Protein AF-A0A942NX44-F1 (afdb_monomer_lite)

Radius of gyration: 18.34 Å; chains: 1; bounding box: 39×22×52 Å

Foldseek 3Di:
DPPPDQPQPVCQQVVLVVLLVQLVVQCVVCVVVVPPVSNVVSVVSNVVSVVSNVVNVVSNVVSVVVVVVCVVVVD

pLDDT: mean 84.03, std 12.14, range [42.94, 94.94]

Secondary structure (DSSP, 8-state):
---------TTHHHHHHHHHHHHHHHHHHHHHTT-HHHHHHHHHHHHHHHHHHHHHHHHHHHHHHHHHHHHHTT-

Structure (mmCIF, N/CA/C/O backbone):
data_AF-A0A942NX44-F1
#
_entry.id   AF-A0A942NX44-F1
#
loop_
_atom_site.group_PDB
_atom_site.id
_atom_site.type_symbol
_atom_site.label_atom_id
_atom_site.label_alt_id
_atom_site.label_comp_id
_atom_site.label_asym_id
_atom_site.label_entity_id
_atom_site.label_seq_id
_atom_site.pdbx_PDB_ins_code
_atom_site.Cartn_x
_atom_site.Cartn_y
_atom_site.Cartn_z
_atom_site.occupancy
_atom_site.B_iso_or_equiv
_atom_site.auth_seq_id
_atom_site.auth_comp_id
_atom_site.auth_asym_id
_atom_site.auth_atom_id
_atom_site.pdbx_PDB_model_num
ATOM 1 N N . MET A 1 1 ? -29.431 0.767 23.826 1.00 42.94 1 MET A N 1
ATOM 2 C CA . MET A 1 1 ? -28.138 1.477 23.734 1.00 42.94 1 MET A CA 1
ATOM 3 C C . MET A 1 1 ? -27.852 1.635 22.254 1.00 42.94 1 MET A C 1
ATOM 5 O O . MET A 1 1 ? -28.130 0.691 21.528 1.00 42.94 1 MET A O 1
ATOM 9 N N . GLU A 1 2 ? -27.454 2.824 21.806 1.00 43.53 2 GLU A N 1
ATOM 10 C CA . GLU A 1 2 ? -27.219 3.131 20.387 1.00 43.53 2 GLU A CA 1
ATOM 11 C C . GLU A 1 2 ? -26.244 2.096 19.800 1.00 43.53 2 GLU A C 1
ATOM 13 O O . GLU A 1 2 ? -25.153 1.923 20.345 1.00 43.53 2 GLU A O 1
ATOM 18 N N . GLU A 1 3 ? -26.660 1.337 18.776 1.00 51.47 3 GLU A N 1
ATOM 19 C CA . GLU A 1 3 ? -25.795 0.359 18.105 1.00 51.47 3 GLU A CA 1
ATOM 20 C C . GLU A 1 3 ? -24.551 1.097 17.605 1.00 51.47 3 GLU A C 1
ATOM 22 O O . GLU A 1 3 ? -24.612 1.842 16.623 1.00 51.47 3 GLU A O 1
ATOM 27 N N . LYS A 1 4 ? -23.410 0.929 18.285 1.00 56.88 4 LYS A N 1
ATOM 28 C CA . LYS A 1 4 ? -22.141 1.473 17.805 1.00 56.88 4 LYS A CA 1
ATOM 29 C C . LYS A 1 4 ? -21.866 0.863 16.438 1.00 56.88 4 LYS A C 1
ATOM 31 O O . LYS A 1 4 ? -21.493 -0.302 16.313 1.00 56.88 4 LYS A O 1
ATOM 36 N N . LYS A 1 5 ? -22.064 1.665 15.396 1.00 57.19 5 LYS A N 1
ATOM 37 C CA . LYS A 1 5 ? -21.817 1.274 14.012 1.00 57.19 5 LYS A CA 1
ATOM 38 C C . LYS A 1 5 ? -20.358 0.833 13.894 1.00 57.19 5 LYS A C 1
ATOM 40 O O . LYS A 1 5 ? -19.454 1.642 14.100 1.00 57.19 5 LYS A O 1
ATOM 45 N N . LYS A 1 6 ? -20.124 -0.449 13.593 1.00 60.84 6 LYS A N 1
ATOM 46 C CA . LYS A 1 6 ? -18.768 -1.001 13.469 1.00 60.84 6 LYS A CA 1
ATOM 47 C C . LYS A 1 6 ? -17.974 -0.152 12.476 1.00 60.84 6 LYS A C 1
ATOM 49 O O . LYS A 1 6 ? -18.362 -0.053 11.310 1.00 60.84 6 LYS A O 1
ATOM 54 N N . LEU A 1 7 ? -16.847 0.422 12.904 1.00 63.56 7 LEU A N 1
ATOM 55 C CA . LEU A 1 7 ? -15.883 1.039 11.988 1.00 63.56 7 LEU A CA 1
ATOM 56 C C . LEU A 1 7 ? -15.118 -0.069 11.251 1.00 63.56 7 LEU A C 1
ATOM 58 O O . LEU A 1 7 ? -13.946 -0.332 1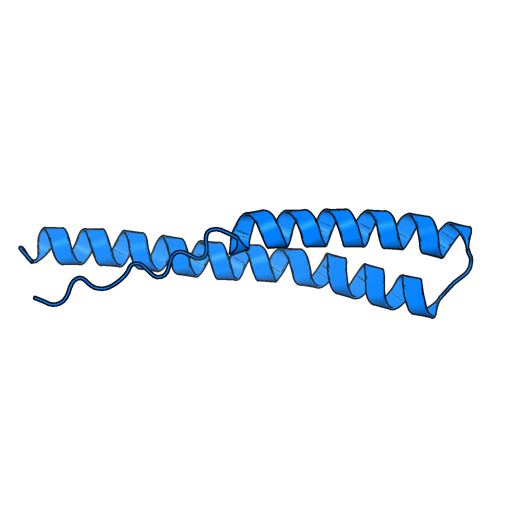1.508 1.00 63.56 7 LEU A O 1
ATOM 62 N N . ARG A 1 8 ? -15.803 -0.773 10.350 1.00 66.25 8 ARG A N 1
ATOM 63 C CA . ARG A 1 8 ? -15.153 -1.613 9.349 1.00 66.25 8 ARG A CA 1
ATOM 64 C C . ARG A 1 8 ? -15.080 -0.823 8.056 1.00 66.25 8 ARG A C 1
ATOM 66 O O . ARG A 1 8 ? -16.095 -0.353 7.551 1.00 66.25 8 ARG A O 1
ATOM 73 N N . CYS A 1 9 ? -13.874 -0.683 7.528 1.00 69.81 9 CYS A N 1
ATOM 74 C CA . CYS A 1 9 ? -13.650 -0.152 6.191 1.00 69.81 9 CYS A CA 1
ATOM 75 C C . CYS A 1 9 ? -13.589 -1.346 5.228 1.00 69.81 9 CYS A C 1
ATOM 77 O O . CYS A 1 9 ? -12.500 -1.902 5.060 1.00 69.81 9 CYS A O 1
ATOM 79 N N . PRO A 1 10 ? -14.708 -1.755 4.591 1.00 70.06 10 PRO A N 1
ATOM 80 C CA . PRO A 1 10 ? -14.735 -2.935 3.718 1.00 70.06 10 PRO A CA 1
ATOM 81 C C . PRO A 1 10 ? -13.758 -2.811 2.543 1.00 70.06 10 PRO A C 1
ATOM 83 O O . PRO A 1 10 ? -13.263 -3.811 2.039 1.00 70.06 10 PRO A O 1
ATOM 86 N N . LEU A 1 11 ? -13.439 -1.577 2.145 1.00 78.12 11 LEU A N 1
ATOM 87 C CA . LEU A 1 11 ? -12.514 -1.250 1.065 1.00 78.12 11 LEU A CA 1
ATOM 88 C C . LEU A 1 11 ? -11.083 -0.956 1.528 1.00 78.12 11 LEU A C 1
ATOM 90 O O . LEU A 1 11 ? -10.233 -0.742 0.677 1.00 78.12 11 LEU A O 1
ATOM 94 N N . GLY A 1 12 ? -10.768 -0.938 2.826 1.00 79.44 12 GLY A N 1
ATOM 95 C CA . GLY A 1 12 ? -9.429 -0.516 3.260 1.00 79.44 12 GLY A CA 1
ATOM 96 C C . GLY A 1 12 ? -8.334 -1.537 2.914 1.00 79.44 12 GLY A C 1
ATOM 97 O O . GLY A 1 12 ? -7.351 -1.191 2.263 1.00 79.44 12 GLY A O 1
ATOM 98 N N . VAL A 1 13 ? -8.530 -2.818 3.260 1.00 83.44 13 VAL A N 1
ATOM 99 C CA . VAL A 1 13 ? -7.582 -3.895 2.900 1.00 83.44 13 VAL A CA 1
ATOM 100 C C . VAL A 1 13 ? -7.620 -4.190 1.396 1.00 83.44 13 VAL A C 1
ATOM 102 O O . VAL A 1 13 ? -6.556 -4.160 0.776 1.00 83.44 13 VAL A O 1
ATOM 105 N N . PRO A 1 14 ? -8.797 -4.397 0.766 1.00 86.00 14 PRO A N 1
ATOM 106 C CA . PRO A 1 14 ? -8.856 -4.624 -0.677 1.00 86.00 14 PRO A CA 1
ATOM 107 C C . PRO A 1 14 ? -8.338 -3.426 -1.479 1.00 86.00 14 PRO A C 1
ATOM 109 O O . PRO A 1 14 ? -7.607 -3.607 -2.445 1.00 86.00 14 PRO A O 1
ATOM 112 N N . GLY A 1 15 ? -8.652 -2.200 -1.055 1.00 85.94 15 GLY A N 1
ATOM 113 C CA . GLY A 1 15 ? -8.205 -0.970 -1.708 1.00 85.94 15 GLY A CA 1
ATOM 114 C C . GLY A 1 15 ? -6.697 -0.770 -1.617 1.00 85.94 15 GLY A C 1
ATOM 115 O O . GLY A 1 15 ? -6.083 -0.378 -2.604 1.00 85.94 15 GLY A O 1
ATOM 116 N N . GLY A 1 16 ? -6.076 -1.116 -0.487 1.00 86.81 16 GLY A N 1
ATOM 117 C CA . GLY A 1 16 ? -4.619 -1.118 -0.375 1.00 86.81 16 GLY A CA 1
ATOM 118 C C . GLY A 1 16 ? -3.952 -2.147 -1.298 1.00 86.81 16 GLY A C 1
ATOM 119 O O . GLY A 1 16 ? -2.962 -1.831 -1.948 1.00 86.81 16 GLY A O 1
ATOM 120 N N . ILE A 1 17 ? -4.522 -3.347 -1.447 1.00 88.69 17 ILE A N 1
ATOM 121 C CA . ILE A 1 17 ? -4.011 -4.359 -2.394 1.00 88.69 17 ILE A CA 1
ATOM 122 C C . ILE A 1 17 ? -4.137 -3.865 -3.841 1.00 88.69 17 ILE A C 1
ATOM 124 O O . ILE A 1 17 ? -3.189 -3.973 -4.618 1.00 88.69 17 ILE A O 1
ATOM 128 N N . VAL A 1 18 ? 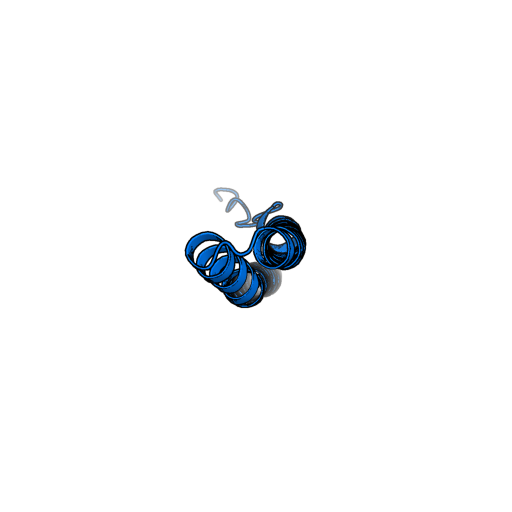-5.280 -3.274 -4.198 1.00 91.50 18 VAL A N 1
ATOM 129 C CA . VAL A 1 18 ? -5.489 -2.684 -5.527 1.00 91.50 18 VAL A CA 1
ATOM 130 C C . VAL A 1 18 ? -4.502 -1.544 -5.776 1.00 91.50 18 VAL A C 1
ATOM 132 O O . VAL A 1 18 ? -3.895 -1.499 -6.841 1.00 91.50 18 VAL A O 1
ATOM 135 N N . ALA A 1 19 ? -4.268 -0.669 -4.795 1.00 90.00 19 ALA A N 1
ATOM 136 C CA . ALA A 1 19 ? -3.284 0.405 -4.907 1.00 90.00 19 ALA A CA 1
ATOM 137 C C . ALA A 1 19 ? -1.861 -0.131 -5.140 1.00 90.00 19 ALA A C 1
ATOM 139 O O . ALA A 1 19 ? -1.134 0.418 -5.967 1.00 90.00 19 ALA A O 1
ATOM 140 N N . ALA A 1 20 ? -1.479 -1.233 -4.484 1.00 91.69 20 ALA A N 1
ATOM 141 C CA . ALA A 1 20 ? -0.193 -1.886 -4.727 1.00 91.69 20 ALA A CA 1
ATOM 142 C C . ALA A 1 20 ? -0.092 -2.432 -6.161 1.00 91.69 20 ALA A C 1
ATOM 144 O O . ALA A 1 20 ? 0.910 -2.201 -6.836 1.00 91.69 20 ALA A O 1
ATOM 145 N N . LEU A 1 21 ? -1.136 -3.108 -6.652 1.00 93.31 21 LEU A N 1
ATOM 146 C CA . LEU A 1 21 ? -1.177 -3.632 -8.022 1.00 93.31 21 LEU A CA 1
ATOM 147 C C . LEU A 1 21 ? -1.101 -2.508 -9.062 1.00 93.31 21 LEU A C 1
ATOM 149 O O . LEU A 1 21 ? -0.308 -2.590 -9.998 1.00 93.31 21 LEU A O 1
ATOM 153 N N . VAL A 1 22 ? -1.869 -1.434 -8.870 1.00 93.19 22 VAL A N 1
ATOM 154 C CA . VAL A 1 22 ? -1.839 -0.250 -9.740 1.00 93.19 22 VAL A CA 1
ATOM 155 C C . VAL A 1 22 ? -0.464 0.416 -9.707 1.00 93.19 22 VAL A C 1
ATOM 157 O O . VAL A 1 22 ? 0.055 0.780 -10.758 1.00 93.19 22 VAL A O 1
ATOM 160 N N . GLY A 1 23 ? 0.161 0.519 -8.531 1.00 92.19 23 GLY A N 1
ATOM 161 C CA . GLY A 1 23 ? 1.525 1.026 -8.385 1.00 92.19 23 GLY A CA 1
ATOM 162 C C . GLY A 1 23 ? 2.541 0.208 -9.186 1.00 92.19 23 GLY A C 1
ATOM 163 O O . GLY A 1 23 ? 3.329 0.784 -9.931 1.00 92.19 23 GLY A O 1
ATOM 164 N N . ILE A 1 24 ? 2.482 -1.127 -9.118 1.00 94.12 24 ILE A N 1
ATOM 165 C CA . ILE A 1 24 ? 3.365 -2.015 -9.897 1.00 94.12 24 ILE A CA 1
ATOM 166 C C . ILE A 1 24 ? 3.144 -1.834 -11.402 1.00 94.12 24 ILE A C 1
ATOM 168 O O . ILE A 1 24 ? 4.109 -1.664 -12.148 1.00 94.12 24 ILE A O 1
ATOM 172 N N . VAL A 1 25 ? 1.889 -1.835 -11.859 1.00 94.75 25 VAL A N 1
ATOM 173 C CA . VAL A 1 25 ? 1.568 -1.633 -13.283 1.00 94.75 25 VAL A CA 1
ATOM 174 C C . VAL A 1 25 ? 2.069 -0.267 -13.760 1.00 94.75 25 VAL A C 1
ATOM 176 O O . VAL A 1 25 ? 2.680 -0.170 -14.825 1.00 94.75 25 VAL A O 1
ATOM 179 N N . GLY A 1 26 ? 1.878 0.776 -12.949 1.00 92.12 26 GLY A N 1
ATOM 180 C CA . GLY A 1 26 ? 2.383 2.119 -13.215 1.00 92.12 26 GLY A CA 1
ATOM 181 C C . GLY A 1 26 ? 3.906 2.165 -13.321 1.00 92.12 26 GLY A C 1
ATOM 182 O O . GLY A 1 26 ? 4.428 2.795 -14.238 1.00 92.12 26 GLY A O 1
ATOM 183 N N . ILE A 1 27 ? 4.630 1.455 -12.451 1.00 93.69 27 ILE A N 1
ATOM 184 C CA . ILE A 1 27 ? 6.097 1.356 -12.511 1.00 93.69 27 ILE A CA 1
ATOM 185 C C . ILE A 1 27 ? 6.535 0.765 -13.855 1.00 93.69 27 ILE A C 1
ATOM 187 O O . ILE A 1 27 ? 7.348 1.372 -14.549 1.00 93.69 27 ILE A O 1
ATOM 191 N N . VAL A 1 28 ? 5.964 -0.375 -14.257 1.00 94.50 28 VAL A N 1
ATOM 192 C CA . VAL A 1 28 ? 6.324 -1.048 -15.518 1.00 94.50 28 VAL A CA 1
ATOM 193 C C . VAL A 1 28 ? 6.060 -0.139 -16.724 1.00 94.50 28 VAL A C 1
ATOM 195 O O . VAL A 1 28 ? 6.949 0.065 -17.550 1.00 94.50 28 VAL A O 1
ATOM 198 N N . MET A 1 29 ? 4.872 0.467 -16.798 1.00 94.56 29 MET A N 1
ATOM 199 C CA . MET A 1 29 ? 4.484 1.333 -17.921 1.00 94.56 29 MET A CA 1
ATOM 200 C C . MET A 1 29 ? 5.338 2.605 -18.016 1.00 94.56 29 MET A C 1
ATOM 202 O O . MET A 1 29 ? 5.709 3.027 -19.115 1.00 94.56 29 MET A O 1
ATOM 206 N N . ASN A 1 30 ? 5.682 3.214 -16.877 1.00 93.75 30 ASN A N 1
ATOM 207 C CA . ASN A 1 30 ? 6.507 4.422 -16.855 1.00 93.75 30 ASN A CA 1
ATOM 208 C C . ASN A 1 30 ? 7.979 4.136 -17.177 1.00 93.75 30 ASN A C 1
ATOM 210 O O . ASN A 1 30 ? 8.617 4.982 -17.803 1.00 93.75 30 ASN A O 1
ATOM 214 N N . ILE A 1 31 ? 8.498 2.950 -16.828 1.00 92.81 31 ILE A N 1
ATOM 215 C CA . ILE A 1 31 ? 9.830 2.501 -17.267 1.00 92.81 31 ILE A CA 1
ATOM 216 C C . ILE A 1 31 ? 9.862 2.360 -18.791 1.00 92.81 31 ILE A C 1
ATOM 218 O O . ILE A 1 31 ? 10.757 2.906 -19.429 1.00 92.81 31 ILE A O 1
ATOM 222 N N . MET A 1 32 ? 8.867 1.691 -19.387 1.00 94.94 32 MET A N 1
ATOM 223 C CA . MET A 1 32 ? 8.790 1.527 -20.848 1.00 94.94 32 MET A CA 1
ATOM 224 C C . MET A 1 32 ? 8.669 2.864 -21.591 1.00 94.94 32 MET A C 1
ATOM 226 O O . MET A 1 32 ? 9.164 2.999 -22.706 1.00 94.94 32 MET A O 1
ATOM 230 N N . SER A 1 33 ? 8.024 3.849 -20.965 1.00 92.62 33 SER A N 1
ATOM 231 C CA . SER A 1 33 ? 7.773 5.170 -21.551 1.00 92.62 33 SER A CA 1
ATOM 232 C C . SER A 1 33 ? 8.836 6.219 -21.194 1.00 92.62 33 SER A C 1
ATOM 234 O O . SER A 1 33 ? 8.655 7.387 -21.528 1.00 92.62 33 SER A O 1
ATOM 236 N N . PHE A 1 34 ? 9.910 5.844 -20.482 1.00 92.69 34 PHE A N 1
ATOM 237 C CA . PHE A 1 34 ? 10.944 6.756 -19.961 1.00 92.69 34 PHE A CA 1
ATOM 238 C C . PHE A 1 34 ? 10.389 7.984 -19.206 1.00 92.69 34 PHE A C 1
ATOM 240 O O . PHE A 1 34 ? 10.979 9.066 -19.211 1.00 92.69 34 PHE A O 1
ATOM 247 N N . ASN A 1 35 ? 9.251 7.829 -18.522 1.00 92.88 35 ASN A N 1
ATOM 248 C CA . ASN A 1 35 ? 8.605 8.916 -17.790 1.00 92.88 35 ASN A CA 1
ATOM 249 C C . ASN A 1 35 ? 9.004 8.893 -16.310 1.00 92.88 35 ASN A C 1
ATOM 251 O O . ASN A 1 35 ? 8.396 8.207 -15.486 1.00 92.88 35 ASN A O 1
ATOM 255 N N . LEU A 1 36 ? 10.019 9.686 -15.966 1.00 90.44 36 LEU A N 1
ATOM 256 C CA . LEU A 1 36 ? 10.576 9.745 -14.614 1.00 90.44 36 LEU A CA 1
ATOM 257 C C . LEU A 1 36 ? 9.577 10.266 -13.565 1.00 90.44 36 LEU A C 1
ATOM 259 O O . LEU A 1 36 ? 9.521 9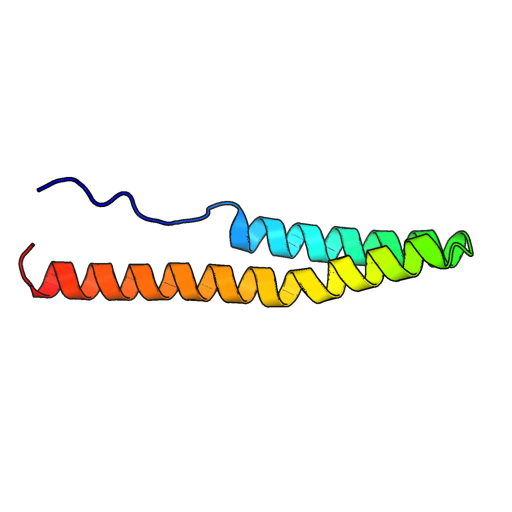.741 -12.455 1.00 90.44 36 LEU A O 1
ATOM 263 N N . LEU A 1 37 ? 8.766 11.271 -13.913 1.00 91.94 37 LEU A N 1
ATOM 264 C CA . LEU A 1 37 ? 7.764 11.842 -13.005 1.00 91.94 37 LEU A CA 1
ATOM 265 C C . LEU A 1 37 ? 6.658 10.829 -12.688 1.00 91.94 37 LEU A C 1
ATOM 267 O O . LEU A 1 37 ? 6.301 10.653 -11.524 1.00 91.94 37 LEU A O 1
ATOM 271 N N . GLY A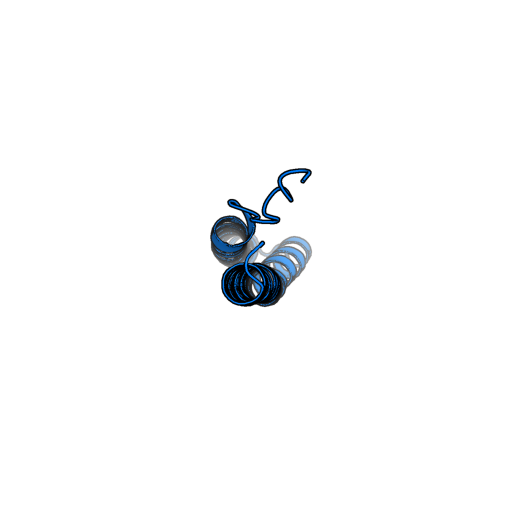 1 38 ? 6.156 10.123 -13.706 1.00 90.19 38 GLY A N 1
ATOM 272 C CA . GLY A 1 38 ? 5.157 9.067 -13.523 1.00 90.19 38 GLY A CA 1
ATOM 273 C C . GLY A 1 38 ? 5.708 7.833 -12.800 1.00 90.19 38 GLY A C 1
ATOM 274 O O . GLY A 1 38 ? 4.991 7.164 -12.052 1.00 90.19 38 GLY A O 1
ATOM 275 N N . LEU A 1 39 ? 7.001 7.549 -12.962 1.00 91.38 39 LEU A N 1
ATOM 276 C CA . LEU A 1 39 ? 7.678 6.495 -12.213 1.00 91.38 39 LEU A CA 1
ATOM 277 C C . LEU A 1 39 ? 7.722 6.824 -10.715 1.00 91.38 39 LEU A C 1
ATOM 279 O O . LEU A 1 39 ? 7.379 5.975 -9.893 1.00 91.38 39 LEU A O 1
ATOM 283 N N . LEU A 1 40 ? 8.079 8.063 -10.359 1.00 93.25 40 LEU A N 1
ATOM 284 C CA . LEU A 1 40 ? 8.161 8.504 -8.966 1.00 93.25 40 LEU A CA 1
ATOM 285 C C . LEU A 1 40 ? 6.802 8.414 -8.257 1.00 93.25 40 LEU A C 1
ATOM 287 O O . LEU A 1 40 ? 6.717 7.935 -7.125 1.00 93.25 40 LEU A O 1
ATOM 291 N N . THR A 1 41 ? 5.726 8.829 -8.933 1.00 91.56 41 THR A N 1
ATOM 292 C CA . THR A 1 41 ? 4.365 8.754 -8.381 1.00 91.56 41 THR A CA 1
ATOM 293 C C . THR A 1 41 ? 3.887 7.313 -8.230 1.00 91.56 41 THR A C 1
ATOM 295 O O . THR A 1 41 ? 3.285 6.979 -7.211 1.00 91.56 41 THR A O 1
ATOM 298 N N . SER A 1 42 ? 4.210 6.435 -9.184 1.00 91.31 42 SER A N 1
ATOM 299 C CA . SER A 1 42 ? 3.865 5.008 -9.118 1.00 91.31 42 SER A CA 1
ATOM 300 C C . SER A 1 42 ? 4.602 4.291 -7.980 1.00 91.31 42 SER A C 1
ATOM 302 O O . SER A 1 42 ? 4.003 3.492 -7.258 1.00 91.31 42 SER A O 1
ATOM 304 N N . ILE A 1 43 ? 5.878 4.628 -7.761 1.00 92.06 43 ILE A N 1
ATOM 305 C CA . ILE A 1 43 ? 6.663 4.148 -6.614 1.00 92.06 43 ILE A CA 1
ATOM 306 C C . ILE A 1 43 ? 6.053 4.644 -5.302 1.00 92.06 43 ILE A C 1
ATOM 308 O O . ILE A 1 43 ? 5.876 3.853 -4.377 1.00 92.06 43 ILE A O 1
ATOM 312 N N . GLY A 1 44 ? 5.688 5.927 -5.223 1.00 92.62 44 GLY A N 1
ATOM 313 C CA . GLY A 1 44 ? 5.026 6.495 -4.049 1.00 92.62 44 GLY A CA 1
ATOM 314 C C . GLY A 1 44 ? 3.707 5.790 -3.724 1.00 92.62 44 GLY A C 1
ATOM 315 O O . GLY A 1 44 ? 3.468 5.431 -2.571 1.00 92.62 44 GLY A O 1
ATOM 316 N N . LEU A 1 45 ? 2.887 5.521 -4.743 1.00 91.00 45 LEU A N 1
ATOM 317 C CA . LEU A 1 45 ? 1.623 4.798 -4.598 1.00 91.00 45 LEU A CA 1
ATOM 318 C C . LEU A 1 45 ? 1.838 3.368 -4.080 1.00 91.00 45 LEU A C 1
ATOM 320 O O . LEU A 1 45 ? 1.147 2.932 -3.160 1.00 91.00 45 LEU A O 1
ATOM 324 N N . PHE A 1 46 ? 2.827 2.659 -4.627 1.00 92.00 46 PHE A N 1
ATOM 325 C CA . PHE A 1 46 ? 3.184 1.314 -4.184 1.00 92.00 46 PHE A CA 1
ATOM 326 C C . PHE A 1 46 ? 3.676 1.291 -2.726 1.00 92.00 46 PHE A C 1
ATOM 328 O O . PHE A 1 46 ? 3.232 0.462 -1.930 1.00 92.00 46 PHE A O 1
ATOM 335 N N . LEU A 1 47 ? 4.545 2.233 -2.347 1.00 92.31 47 LEU A N 1
ATOM 336 C CA . LEU A 1 47 ? 5.073 2.354 -0.984 1.00 92.31 47 LEU A CA 1
ATOM 337 C C . LEU A 1 47 ? 3.994 2.706 0.043 1.00 92.31 47 LEU A C 1
ATOM 339 O O . LEU A 1 47 ? 4.049 2.218 1.171 1.00 92.31 47 LEU A O 1
ATOM 343 N N . LEU A 1 48 ? 3.007 3.521 -0.336 1.00 90.06 48 LEU A N 1
ATOM 344 C CA . LEU A 1 48 ? 1.890 3.903 0.531 1.00 90.06 48 LEU A CA 1
ATOM 345 C C . LEU A 1 48 ? 0.845 2.796 0.700 1.00 90.06 48 LEU A C 1
ATOM 347 O O . LEU A 1 48 ? 0.177 2.747 1.733 1.00 90.06 48 LEU A O 1
ATOM 351 N N . ALA A 1 49 ? 0.721 1.880 -0.259 1.00 89.25 49 ALA A N 1
ATOM 352 C CA . ALA A 1 49 ? -0.256 0.798 -0.202 1.00 89.25 49 ALA A CA 1
ATOM 353 C C . ALA A 1 49 ? -0.073 -0.1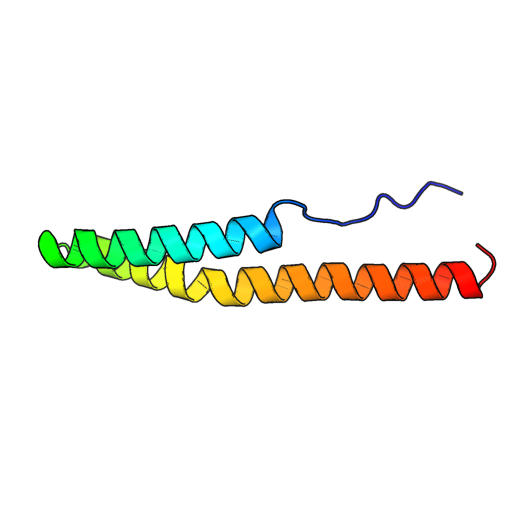13 1.031 1.00 89.25 49 ALA A C 1
ATOM 355 O O . ALA A 1 49 ? -1.037 -0.426 1.731 1.00 89.25 49 ALA A O 1
ATOM 356 N N . GLY A 1 50 ? 1.169 -0.488 1.352 1.00 87.38 50 GLY A N 1
ATOM 357 C CA . GLY A 1 50 ? 1.504 -1.324 2.512 1.00 87.38 50 GLY A CA 1
ATOM 358 C C . GLY A 1 50 ? 1.060 -0.751 3.872 1.00 87.38 50 GLY A C 1
ATOM 359 O O . GLY A 1 50 ? 0.295 -1.413 4.586 1.00 87.38 50 GLY A O 1
ATOM 360 N N . PRO A 1 51 ? 1.499 0.462 4.268 1.00 88.12 51 PRO A N 1
ATOM 361 C CA . PRO A 1 51 ? 1.064 1.080 5.517 1.00 88.12 51 PRO A CA 1
ATOM 362 C C . PRO A 1 51 ? -0.453 1.301 5.556 1.00 88.12 51 PRO A C 1
ATOM 364 O O . PRO A 1 51 ? -1.052 1.126 6.616 1.00 88.12 51 PRO A O 1
ATOM 367 N N . PHE A 1 52 ? -1.096 1.578 4.416 1.00 87.50 52 PHE A N 1
ATOM 368 C CA . PHE A 1 52 ? -2.552 1.728 4.336 1.00 87.50 52 PHE A CA 1
ATOM 369 C C . PHE A 1 52 ? -3.305 0.441 4.722 1.00 87.50 52 PHE A C 1
ATOM 371 O O . PHE A 1 52 ? -4.246 0.470 5.526 1.00 87.50 52 PHE A O 1
ATOM 378 N N . VAL A 1 53 ? -2.848 -0.714 4.221 1.00 88.19 53 VAL A N 1
ATOM 379 C CA . VAL A 1 53 ? -3.387 -2.027 4.614 1.00 88.19 53 VAL A CA 1
ATOM 380 C C . VAL A 1 53 ? -3.158 -2.284 6.103 1.00 88.19 53 VAL A C 1
ATOM 382 O O . VAL A 1 53 ? -4.078 -2.710 6.802 1.00 88.19 53 VAL A O 1
ATOM 385 N N . ARG A 1 54 ? -1.956 -1.987 6.616 1.00 86.62 54 ARG A N 1
ATOM 386 C CA . ARG A 1 54 ? -1.622 -2.192 8.034 1.00 86.62 54 ARG A CA 1
ATOM 387 C C . ARG A 1 54 ? -2.519 -1.394 8.972 1.00 86.62 54 ARG A C 1
ATOM 389 O O . ARG A 1 54 ? -3.042 -1.967 9.923 1.00 86.62 54 ARG A O 1
ATOM 396 N N . VAL A 1 55 ? -2.712 -0.103 8.704 1.00 87.00 55 VAL A N 1
ATOM 397 C CA . VAL A 1 55 ? -3.581 0.755 9.524 1.00 87.00 55 VAL A CA 1
ATOM 398 C C . VAL A 1 55 ? -5.011 0.226 9.494 1.00 87.00 55 VAL A C 1
ATOM 400 O O . VAL A 1 55 ? -5.640 0.090 10.541 1.00 87.00 55 VAL A O 1
ATOM 403 N N . THR A 1 56 ? -5.502 -0.173 8.318 1.00 86.50 56 THR A N 1
ATOM 404 C CA . THR A 1 56 ? -6.843 -0.753 8.200 1.00 86.50 56 THR A CA 1
ATOM 405 C C . THR A 1 56 ? -6.986 -2.023 9.043 1.00 86.50 56 THR A C 1
ATOM 407 O O . THR A 1 56 ? -7.984 -2.176 9.748 1.00 86.50 56 THR A O 1
ATOM 410 N N . LEU A 1 57 ? -6.005 -2.927 9.001 1.00 85.94 57 LEU A N 1
ATOM 411 C CA . LEU A 1 57 ? -6.022 -4.158 9.795 1.00 85.94 57 LEU A CA 1
ATOM 412 C C . LEU A 1 57 ? -5.958 -3.881 11.301 1.00 85.94 57 LEU A C 1
ATOM 414 O O . LEU A 1 57 ? -6.666 -4.541 12.056 1.00 85.94 57 LEU A O 1
ATOM 418 N N . MET A 1 58 ? -5.166 -2.896 11.737 1.00 85.94 58 MET A N 1
ATOM 419 C CA . MET A 1 58 ? -5.111 -2.480 13.145 1.00 85.94 58 MET A CA 1
ATOM 420 C C . MET A 1 58 ? -6.453 -1.931 13.640 1.00 85.94 58 MET A C 1
ATOM 422 O O . MET A 1 58 ? -6.868 -2.243 14.750 1.00 85.94 58 MET A O 1
ATOM 426 N N . VAL A 1 59 ? -7.160 -1.149 12.819 1.00 86.25 59 VAL A N 1
ATOM 427 C CA . VAL A 1 59 ? -8.493 -0.634 13.176 1.00 86.25 59 VAL A CA 1
ATOM 428 C C . VAL A 1 59 ? -9.508 -1.773 13.289 1.00 86.25 59 VAL A C 1
ATOM 430 O O . VAL A 1 59 ? -10.289 -1.810 14.238 1.00 86.25 59 VAL A O 1
ATOM 433 N N . HIS A 1 60 ? -9.480 -2.733 12.361 1.00 85.69 60 HIS A N 1
ATOM 434 C CA . HIS A 1 60 ? -10.369 -3.895 12.430 1.00 85.69 60 HIS A CA 1
ATOM 435 C C . HIS A 1 60 ? -10.071 -4.769 13.651 1.00 85.69 60 HIS A C 1
ATOM 437 O O . HIS A 1 60 ? -11.003 -5.164 14.344 1.00 85.69 60 HIS A O 1
ATOM 443 N N . SER A 1 61 ? -8.795 -5.016 13.961 1.00 83.75 61 SER A N 1
ATOM 444 C CA . SER A 1 61 ? -8.418 -5.824 15.122 1.00 83.75 61 SER A CA 1
ATOM 445 C C . SER A 1 61 ? -8.739 -5.132 16.447 1.00 83.75 61 SER A C 1
ATOM 447 O O . SER A 1 61 ? -9.185 -5.792 17.383 1.00 83.75 61 SER A O 1
ATOM 449 N N . ALA A 1 62 ? -8.578 -3.808 16.531 1.00 85.25 62 ALA A N 1
ATOM 450 C CA . ALA A 1 62 ? -8.998 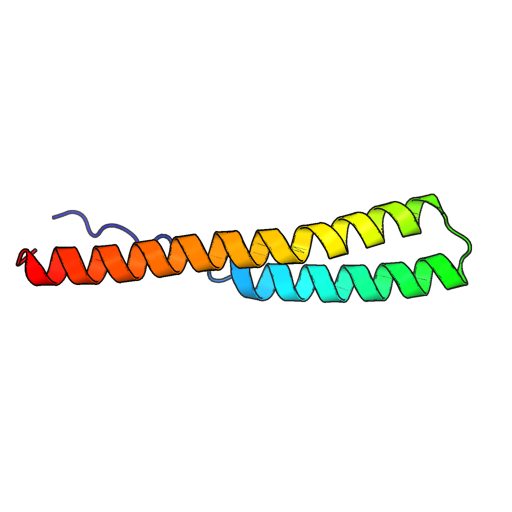-3.031 17.693 1.00 85.25 62 ALA A CA 1
ATOM 451 C C . ALA A 1 62 ? -10.516 -3.117 17.908 1.00 85.25 62 ALA A C 1
ATOM 453 O O . ALA A 1 62 ? -10.958 -3.310 19.040 1.00 85.25 62 ALA A O 1
ATOM 454 N N . ASN A 1 63 ? -11.305 -3.049 16.831 1.00 83.94 63 ASN A N 1
ATOM 455 C CA . ASN A 1 63 ? -12.752 -3.239 16.909 1.00 83.94 63 ASN A CA 1
ATOM 456 C C . ASN A 1 63 ? -13.133 -4.650 17.361 1.00 83.94 63 ASN A C 1
ATOM 458 O O . ASN A 1 63 ? -13.978 -4.779 18.238 1.00 83.94 63 ASN A O 1
ATOM 462 N N . ASP A 1 64 ? -12.483 -5.690 16.835 1.00 84.81 64 ASP A N 1
ATOM 463 C CA . ASP A 1 64 ? -12.769 -7.068 17.250 1.00 84.81 64 ASP A CA 1
ATOM 464 C C . ASP A 1 64 ? -12.459 -7.276 18.750 1.00 84.81 64 ASP A C 1
ATOM 466 O O . ASP A 1 64 ? -13.204 -7.952 19.459 1.00 84.81 64 ASP A O 1
ATOM 470 N N . ARG A 1 65 ? -11.406 -6.630 19.277 1.00 84.44 65 ARG A N 1
ATOM 471 C CA . ARG A 1 65 ? -11.089 -6.636 20.719 1.00 84.44 65 ARG A CA 1
ATOM 472 C C . ARG A 1 65 ? -12.094 -5.850 21.558 1.00 84.44 65 ARG A C 1
ATOM 474 O O . ARG A 1 65 ? -12.404 -6.268 22.671 1.00 84.44 65 ARG A O 1
ATOM 481 N N . LEU A 1 66 ? -12.592 -4.727 21.049 1.00 84.31 66 LEU A N 1
ATOM 482 C CA . LEU A 1 66 ? -13.646 -3.948 21.702 1.00 84.31 66 LEU A CA 1
ATOM 483 C C . LEU A 1 66 ? -14.961 -4.738 21.772 1.00 84.31 66 LEU A C 1
ATOM 485 O O . LEU A 1 66 ? -15.564 -4.775 22.840 1.00 84.31 66 LEU A O 1
ATOM 489 N N . ASP A 1 67 ? -15.347 -5.433 20.697 1.00 83.00 67 ASP A N 1
ATOM 490 C CA . ASP A 1 67 ? -16.510 -6.339 20.662 1.00 83.00 67 ASP A CA 1
ATOM 491 C C . ASP A 1 67 ? -16.388 -7.447 21.735 1.00 83.00 67 ASP A C 1
ATOM 493 O O . ASP A 1 67 ? -17.338 -7.736 22.465 1.00 83.00 67 ASP A O 1
ATOM 497 N N . GLU A 1 68 ? -15.204 -8.059 21.883 1.00 84.88 68 GLU A N 1
ATOM 498 C CA . GLU A 1 68 ? -14.958 -9.068 22.926 1.00 84.88 68 GLU A CA 1
ATOM 499 C C . GLU A 1 68 ? -15.106 -8.504 24.348 1.00 84.88 68 GLU A C 1
ATOM 501 O O . GLU A 1 68 ? -15.587 -9.202 25.247 1.00 84.88 68 GLU A O 1
ATOM 506 N N . LEU A 1 69 ? -14.675 -7.260 24.571 1.00 86.25 69 LEU A N 1
ATOM 507 C CA . LEU A 1 69 ? -14.778 -6.585 25.864 1.00 86.25 69 LEU A CA 1
ATOM 508 C C . LEU A 1 69 ? -16.218 -6.173 26.180 1.00 86.25 69 LEU A C 1
ATOM 510 O O . LEU A 1 69 ? -16.650 -6.373 27.314 1.00 86.25 69 LEU A O 1
ATOM 514 N N . GLU A 1 70 ? -16.968 -5.659 25.200 1.00 83.38 70 GLU A N 1
ATOM 515 C CA . GLU A 1 70 ? -18.395 -5.340 25.359 1.00 83.38 70 GLU A CA 1
ATOM 516 C C . GLU A 1 70 ? -19.186 -6.612 25.712 1.00 83.38 70 GLU A C 1
ATOM 518 O O . GLU A 1 70 ? -19.857 -6.647 26.748 1.00 83.38 70 GLU A O 1
ATOM 523 N N . LYS A 1 71 ? -18.939 -7.721 24.997 1.00 84.50 71 LYS A N 1
ATOM 524 C CA . LYS A 1 71 ? -19.556 -9.025 25.288 1.00 84.50 71 LYS A CA 1
ATOM 525 C C . LYS A 1 71 ? -19.251 -9.543 26.700 1.00 84.50 71 LYS A C 1
ATOM 527 O O . LYS A 1 71 ? -20.122 -10.123 27.345 1.00 84.50 71 LYS A O 1
ATOM 532 N N . LYS A 1 72 ? -18.023 -9.353 27.200 1.00 83.69 72 LYS A N 1
ATOM 533 C CA . LYS A 1 72 ? -17.640 -9.725 28.578 1.00 83.69 72 LYS A CA 1
ATOM 534 C C . LYS A 1 72 ? -18.245 -8.800 29.634 1.00 83.69 72 LYS A C 1
ATOM 536 O O . LYS A 1 72 ? -18.491 -9.246 30.750 1.00 83.69 72 LYS A O 1
ATOM 541 N N . ALA A 1 73 ? -18.479 -7.536 29.293 1.00 84.00 73 ALA A N 1
ATOM 542 C CA . ALA A 1 73 ? -19.107 -6.553 30.169 1.00 84.00 73 ALA A CA 1
ATOM 543 C C . ALA A 1 73 ? -20.642 -6.693 30.240 1.00 84.00 73 ALA A C 1
ATOM 545 O O . ALA A 1 73 ? -21.279 -5.934 30.969 1.00 84.00 73 ALA A O 1
ATOM 546 N N . GLY A 1 74 ? -21.235 -7.649 29.510 1.00 70.75 74 GLY A N 1
ATOM 547 C CA . GLY A 1 74 ? -22.679 -7.897 29.513 1.00 70.75 74 GLY A CA 1
ATOM 548 C C . GLY A 1 74 ? -23.496 -6.774 28.869 1.00 70.75 74 GLY A C 1
ATOM 549 O O . GLY A 1 74 ? -24.674 -6.621 29.196 1.00 70.75 74 GLY A O 1
ATOM 550 N N . LYS A 1 75 ? -22.863 -5.977 28.002 1.00 54.34 75 LYS A N 1
ATOM 551 C CA . LYS A 1 75 ? -23.507 -4.985 27.135 1.00 54.34 75 LYS A CA 1
ATOM 552 C C . LYS A 1 75 ? -23.535 -5.500 25.705 1.00 54.34 75 LYS A C 1
ATOM 554 O O . LYS A 1 75 ? -24.527 -5.167 25.026 1.00 54.34 75 LYS A O 1
#

Sequence (75 aa):
MEEKKKLRCPLGVPGGIVAALVGIVGIVMNIMSFNLLGLLTSIGLFLLAGPFVRVTLMVHSANDRLDELEKKAGK